Protein AF-A0A7S3TVM7-F1 (afdb_monomer_lite)

Secondary structure (DSSP, 8-state):
-PPPTTSEETT-SSEETTS--EEEEE--B-TTSSB--EEEEEE-TT-S--EEEEE---B-TTS-BHHHHHHHHHHT----------TTS--TTTTB-TTTT-SBSS--GGGS-S----------PPP-----------

Foldseek 3Di:
DDDAPQCDYCVRQFHHPVDDKDKDWDFDADPVQFGQWIKIWIHDPPHPDIDIDIGRFDADPVRDGVSRVVRVVVVVPDDDDDDDDQAPDDPLVPQNCVVPRHDDVDDDSVPDDPDDDDDDDDDDDDPPPPPPPPPPDD

InterPro domains:
  IPR013320 Concanavalin A-like lectin/glucanase domain superfamily [SSF49899] (11-109)
  IPR037019 Glycoside hydrolase family 7, catalytic domain superfamily [G3DSA:2.70.100.10] (2-120)

Organism: NCBI:txid141414

pLDDT: mean 87.85, std 14.29, range [40.12, 98.44]

Radius of gyration: 18.68 Å; chains: 1; bounding box: 38×41×61 Å

Sequence (138 aa):
HYWKEGDYAPQGRCIDTLVPFEVQAEFPVNEWGSLAAMDVTLSQYGKPCNLELHLDKYVLESGEDGMAELSATLARGMTPVISYWGEGASMAWMDGLGDGQGPCATDEPQMCGDKVIFVGFSVEDMGVEERAVETVAQ

Structure (mmCIF, N/CA/C/O backbone):
data_AF-A0A7S3TVM7-F1
#
_entry.id   AF-A0A7S3TVM7-F1
#
loop_
_atom_site.group_PDB
_atom_site.id
_atom_site.type_symbol
_atom_site.label_atom_id
_atom_site.label_alt_id
_atom_site.label_comp_id
_atom_site.label_asym_id
_atom_site.label_entity_id
_atom_site.label_seq_id
_atom_site.pdbx_PDB_ins_code
_atom_site.Cartn_x
_atom_site.Cartn_y
_atom_site.Cartn_z
_atom_site.occupancy
_atom_site.B_iso_or_equiv
_atom_site.auth_seq_id
_atom_site.auth_comp_id
_atom_site.auth_asym_id
_atom_site.auth_atom_id
_atom_site.pdbx_PDB_model_num
ATOM 1 N N . HIS A 1 1 ? 8.468 -3.121 10.200 1.00 49.31 1 HIS A N 1
ATOM 2 C CA . HIS A 1 1 ? 9.842 -3.230 9.660 1.00 49.31 1 HIS A CA 1
ATOM 3 C C . HIS A 1 1 ? 9.835 -2.718 8.229 1.00 49.31 1 HIS A C 1
ATOM 5 O O . HIS A 1 1 ? 8.876 -2.999 7.529 1.00 49.31 1 HIS A O 1
ATOM 11 N N . TYR A 1 2 ? 10.850 -1.963 7.804 1.00 70.50 2 TYR A N 1
ATOM 12 C CA . TYR A 1 2 ? 10.947 -1.510 6.412 1.00 70.50 2 TYR A CA 1
ATOM 13 C C . TYR A 1 2 ? 11.343 -2.677 5.499 1.00 70.50 2 TYR A C 1
ATOM 15 O O . TYR A 1 2 ? 12.176 -3.504 5.884 1.00 70.50 2 TYR A O 1
ATOM 23 N N . TRP A 1 3 ? 10.734 -2.761 4.317 1.00 84.38 3 TRP A N 1
ATOM 24 C CA . TRP A 1 3 ? 11.108 -3.745 3.300 1.00 84.38 3 TRP A CA 1
ATOM 25 C C . TRP A 1 3 ? 12.502 -3.426 2.761 1.00 84.38 3 TRP A C 1
ATOM 27 O O . TRP A 1 3 ? 12.886 -2.259 2.677 1.00 84.38 3 TRP A O 1
ATOM 37 N N . LYS A 1 4 ? 13.289 -4.455 2.432 1.00 87.12 4 LYS A N 1
ATOM 38 C CA . LYS A 1 4 ? 14.641 -4.237 1.908 1.00 87.12 4 LYS A CA 1
ATOM 39 C C . LYS A 1 4 ? 14.575 -3.822 0.445 1.00 87.12 4 LYS A C 1
ATOM 41 O O . LYS A 1 4 ? 13.675 -4.233 -0.287 1.00 87.12 4 LYS A O 1
ATOM 46 N N . GLU A 1 5 ? 15.577 -3.066 0.010 1.00 85.94 5 GLU A N 1
ATOM 47 C CA . GLU A 1 5 ? 15.763 -2.761 -1.406 1.00 85.94 5 GLU A CA 1
ATOM 48 C C . GLU A 1 5 ? 15.776 -4.057 -2.237 1.00 85.94 5 GLU A C 1
ATOM 50 O O . GLU A 1 5 ? 16.408 -5.050 -1.866 1.00 85.94 5 GLU A O 1
ATOM 55 N N . GLY A 1 6 ? 15.029 -4.062 -3.342 1.00 89.44 6 GLY A N 1
ATOM 56 C CA . GLY A 1 6 ? 14.902 -5.219 -4.229 1.00 89.44 6 GLY A CA 1
ATOM 57 C C . GLY A 1 6 ? 13.971 -6.333 -3.735 1.00 89.44 6 GLY A C 1
ATOM 58 O O . GLY A 1 6 ? 13.772 -7.308 -4.461 1.00 89.44 6 GLY A O 1
ATOM 59 N N . ASP A 1 7 ? 13.360 -6.223 -2.549 1.00 94.56 7 ASP A N 1
ATOM 60 C CA . ASP A 1 7 ? 12.337 -7.185 -2.124 1.00 94.56 7 ASP A CA 1
ATOM 61 C C . ASP A 1 7 ? 11.023 -7.006 -2.903 1.00 94.56 7 ASP A C 1
ATOM 63 O O . ASP A 1 7 ? 10.392 -8.010 -3.232 1.00 94.56 7 ASP A O 1
ATOM 67 N N . TYR A 1 8 ? 10.663 -5.762 -3.241 1.00 94.50 8 TYR A N 1
ATOM 68 C CA . TYR A 1 8 ? 9.542 -5.376 -4.106 1.00 94.50 8 TYR A CA 1
ATOM 69 C C . TYR A 1 8 ? 10.076 -4.571 -5.297 1.00 94.50 8 TYR A C 1
ATOM 71 O O . TYR A 1 8 ? 10.460 -3.413 -5.139 1.00 94.50 8 TYR A O 1
ATOM 79 N N . ALA A 1 9 ? 10.176 -5.196 -6.470 1.00 94.12 9 ALA A N 1
ATOM 80 C CA . ALA A 1 9 ? 10.754 -4.589 -7.674 1.00 94.12 9 ALA A CA 1
ATOM 81 C C . ALA A 1 9 ? 10.486 -5.466 -8.911 1.00 94.12 9 ALA A C 1
ATOM 83 O O . ALA A 1 9 ? 10.096 -6.629 -8.761 1.00 94.12 9 ALA A O 1
ATOM 84 N N . PRO A 1 10 ? 10.775 -4.987 -10.135 1.00 94.00 10 PRO A N 1
ATOM 85 C CA . PRO A 1 10 ? 10.934 -5.882 -11.274 1.00 94.00 10 PRO A CA 1
ATOM 86 C C . PRO A 1 10 ? 11.990 -6.948 -10.954 1.00 94.00 10 PRO A C 1
ATOM 88 O O . PRO A 1 10 ? 13.109 -6.611 -10.573 1.00 94.00 10 PRO A O 1
ATOM 91 N N . GLN A 1 11 ? 11.639 -8.230 -11.087 1.00 96.38 11 GLN A N 1
ATOM 92 C CA . GLN A 1 11 ? 12.474 -9.374 -10.680 1.00 96.38 11 GLN A CA 1
ATOM 93 C C . GLN A 1 11 ? 12.819 -9.405 -9.177 1.00 96.38 11 GLN A C 1
ATOM 95 O O . GLN A 1 11 ? 13.802 -10.032 -8.774 1.00 96.38 11 GLN A O 1
ATOM 100 N N . GLY A 1 12 ? 12.006 -8.762 -8.335 1.00 96.06 12 GLY A N 1
ATOM 101 C CA . GLY A 1 12 ? 12.230 -8.670 -6.897 1.00 96.06 12 GLY A CA 1
ATOM 102 C C . GLY A 1 12 ? 12.301 -10.026 -6.189 1.00 96.06 12 GLY A C 1
ATOM 103 O O . GLY A 1 12 ? 11.764 -11.048 -6.645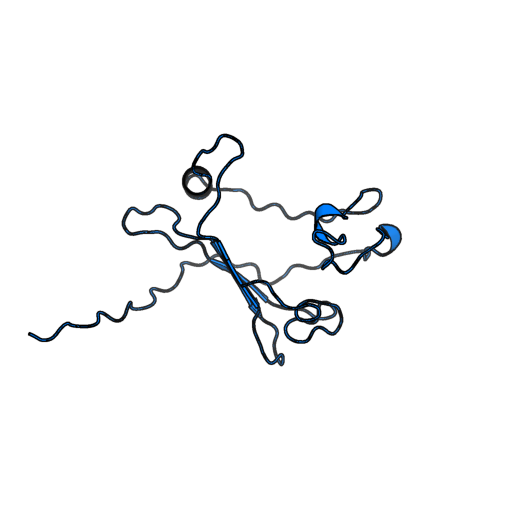 1.00 96.06 12 GLY A O 1
ATOM 104 N N . ARG A 1 13 ? 12.995 -10.041 -5.046 1.00 96.62 13 ARG A N 1
ATOM 105 C CA . ARG A 1 13 ? 13.247 -11.262 -4.269 1.00 96.62 13 ARG A CA 1
ATOM 106 C C . ARG A 1 13 ? 11.971 -11.828 -3.653 1.00 96.62 13 ARG A C 1
ATOM 108 O O . ARG A 1 13 ? 11.789 -13.038 -3.737 1.00 96.62 13 ARG A O 1
ATOM 115 N N . CYS A 1 14 ? 11.132 -10.990 -3.038 1.00 97.19 14 CYS A N 1
ATOM 116 C CA . CYS A 1 14 ? 9.860 -11.411 -2.438 1.00 97.19 14 CYS A CA 1
ATOM 117 C C . CYS A 1 14 ? 8.688 -11.191 -3.394 1.00 97.19 14 CYS A C 1
ATOM 119 O O . CYS A 1 14 ? 7.868 -12.084 -3.542 1.00 97.19 14 CYS A O 1
ATOM 121 N N . ILE A 1 15 ? 8.640 -10.047 -4.080 1.00 98.25 15 ILE A N 1
ATOM 122 C CA . ILE A 1 15 ? 7.589 -9.692 -5.034 1.00 98.25 15 ILE A CA 1
ATOM 123 C C . ILE A 1 15 ? 8.245 -9.213 -6.331 1.00 98.25 15 ILE A C 1
ATOM 125 O O . ILE A 1 15 ? 8.916 -8.181 -6.359 1.00 98.25 15 ILE A O 1
ATOM 129 N N . ASP A 1 16 ? 8.051 -9.977 -7.404 1.00 97.88 16 ASP A N 1
ATOM 130 C CA . ASP A 1 16 ? 8.395 -9.585 -8.768 1.00 97.88 16 ASP A CA 1
ATOM 131 C C . ASP A 1 16 ? 7.214 -8.864 -9.408 1.00 97.88 16 ASP A C 1
ATOM 133 O O . ASP A 1 16 ? 6.198 -9.481 -9.728 1.00 97.88 16 ASP A O 1
ATOM 137 N N . THR A 1 17 ? 7.357 -7.558 -9.612 1.00 95.81 17 THR A N 1
ATOM 138 C CA . THR A 1 17 ? 6.285 -6.710 -10.147 1.00 95.81 17 THR A CA 1
ATOM 139 C C . THR A 1 17 ? 6.026 -6.909 -11.646 1.00 95.81 17 THR A C 1
ATOM 141 O O . THR A 1 17 ? 5.102 -6.301 -12.183 1.00 95.81 17 THR A O 1
ATOM 144 N N . LEU A 1 18 ? 6.790 -7.771 -12.336 1.00 95.50 18 LEU A N 1
ATOM 145 C CA . LEU A 1 18 ? 6.538 -8.147 -13.735 1.00 95.50 18 LEU A CA 1
ATOM 146 C C . LEU A 1 18 ? 5.484 -9.253 -13.887 1.00 95.50 18 LEU A C 1
ATOM 148 O O . LEU A 1 18 ? 5.056 -9.540 -15.008 1.00 95.50 18 LEU A O 1
ATOM 152 N N . VAL A 1 19 ? 5.069 -9.887 -12.788 1.00 96.12 19 VAL A N 1
ATOM 153 C CA . VAL A 1 19 ? 4.040 -10.933 -12.780 1.00 96.12 19 VAL A CA 1
ATOM 154 C C . VAL A 1 19 ? 3.008 -10.671 -11.676 1.00 96.12 19 VAL A C 1
ATOM 156 O O . VAL A 1 19 ? 3.303 -9.949 -10.724 1.00 96.12 19 VAL A O 1
ATOM 159 N N . PRO A 1 20 ? 1.783 -11.225 -11.775 1.00 97.69 20 PRO A N 1
ATOM 160 C CA . PRO A 1 20 ? 0.749 -10.995 -10.770 1.00 97.69 20 PRO A CA 1
ATOM 161 C C . PRO A 1 20 ? 1.178 -11.429 -9.362 1.00 97.69 20 PRO A C 1
ATOM 163 O O . PRO A 1 20 ? 1.909 -12.407 -9.186 1.00 97.69 20 PRO A O 1
ATOM 166 N N . PHE A 1 21 ? 0.692 -10.709 -8.360 1.00 98.31 21 PHE A N 1
ATOM 167 C CA . PHE A 1 21 ? 0.829 -11.018 -6.939 1.00 98.31 21 PHE A CA 1
ATOM 168 C C . PHE A 1 21 ? -0.465 -10.633 -6.220 1.00 98.31 21 PHE A C 1
ATOM 170 O O . PHE A 1 21 ? -1.304 -9.922 -6.777 1.00 98.31 21 PHE A O 1
ATOM 177 N N . GLU A 1 22 ? -0.635 -11.134 -5.006 1.00 98.38 22 GLU A N 1
ATOM 178 C CA . GLU A 1 22 ? -1.815 -10.905 -4.184 1.00 98.38 22 GLU A CA 1
ATOM 179 C C . GLU A 1 22 ? -1.554 -9.788 -3.175 1.00 98.38 22 GLU A C 1
ATOM 181 O O . GLU A 1 22 ? -0.455 -9.674 -2.622 1.00 98.38 22 GLU A O 1
ATOM 186 N N . VAL A 1 23 ? -2.574 -8.958 -2.968 1.00 98.06 23 VAL A N 1
ATOM 187 C CA . VAL A 1 23 ? -2.571 -7.851 -2.013 1.00 98.06 23 VAL A CA 1
ATOM 188 C C . VAL A 1 23 ? -3.731 -8.071 -1.061 1.00 98.06 23 VAL A C 1
ATOM 190 O O . VAL A 1 23 ? -4.887 -8.024 -1.480 1.00 98.06 23 VAL A O 1
ATOM 193 N N . GLN A 1 24 ? -3.419 -8.278 0.210 1.00 97.75 24 GLN A N 1
ATOM 194 C CA . GLN A 1 24 ? -4.400 -8.398 1.276 1.00 97.75 24 GLN A CA 1
ATOM 195 C C . GLN A 1 24 ? -4.276 -7.191 2.203 1.00 97.75 24 GLN A C 1
ATOM 197 O O . GLN A 1 24 ? -3.167 -6.817 2.580 1.00 97.75 24 GLN A O 1
ATOM 202 N N . ALA A 1 25 ? -5.410 -6.581 2.547 1.00 96.69 25 ALA A N 1
ATOM 203 C CA . ALA A 1 25 ? -5.493 -5.516 3.536 1.00 96.69 25 ALA A CA 1
ATOM 204 C C . ALA A 1 25 ? -6.526 -5.893 4.601 1.00 96.69 25 ALA A C 1
ATOM 206 O O . ALA A 1 25 ? -7.682 -6.172 4.279 1.00 96.69 25 ALA A O 1
ATOM 207 N N . GLU A 1 26 ? -6.100 -5.892 5.856 1.00 97.00 26 GLU A N 1
ATOM 208 C CA . GLU A 1 26 ? -6.880 -6.286 7.021 1.00 97.00 26 GLU A CA 1
ATOM 209 C C . GLU A 1 26 ? -7.059 -5.089 7.959 1.00 97.00 26 GLU A C 1
ATOM 211 O O . GLU A 1 26 ? -6.177 -4.239 8.104 1.00 97.00 26 GLU A O 1
ATOM 216 N N . PHE A 1 27 ? -8.232 -5.012 8.585 1.00 96.31 27 PHE A N 1
ATOM 217 C CA . PHE A 1 27 ? -8.653 -3.877 9.410 1.00 96.31 27 PHE A CA 1
ATOM 218 C C . PHE A 1 27 ? -9.097 -4.367 10.797 1.00 96.31 27 PHE A C 1
ATOM 220 O O . PHE A 1 27 ? -10.287 -4.283 11.123 1.00 96.31 27 PHE A O 1
ATOM 227 N N . PRO A 1 28 ? -8.185 -4.939 11.611 1.00 96.25 28 PRO A N 1
ATOM 228 C CA . PRO A 1 28 ? -8.511 -5.460 12.936 1.00 96.25 28 PRO A CA 1
ATOM 229 C C . PRO A 1 28 ? -9.124 -4.384 13.827 1.00 96.25 28 PRO A C 1
ATOM 231 O O . PRO A 1 28 ? -8.679 -3.236 13.847 1.00 96.25 28 PRO A O 1
ATOM 234 N N . VAL A 1 29 ? -10.123 -4.775 14.618 1.00 95.25 29 VAL A N 1
ATOM 235 C CA . VAL A 1 29 ? -10.739 -3.917 15.635 1.00 95.25 29 VAL A CA 1
ATOM 236 C C . VAL A 1 29 ? -10.340 -4.363 17.037 1.00 95.25 29 VAL A C 1
ATOM 238 O O . VAL A 1 29 ? -10.084 -5.540 17.294 1.00 95.25 29 VAL A O 1
ATOM 241 N N . ASN A 1 30 ? -10.279 -3.413 17.964 1.00 92.75 30 ASN A N 1
ATOM 242 C CA . ASN A 1 30 ? -10.079 -3.694 19.380 1.00 92.75 30 ASN A CA 1
ATOM 243 C C . ASN A 1 30 ? -11.387 -4.150 20.056 1.00 92.75 30 ASN A C 1
ATOM 245 O O . ASN A 1 30 ? -12.439 -4.265 19.428 1.00 92.75 30 ASN A O 1
ATOM 249 N N . GLU A 1 31 ? -11.333 -4.380 21.367 1.00 93.69 31 GLU A N 1
ATOM 250 C CA . GLU A 1 31 ? -12.476 -4.851 22.167 1.00 93.69 31 GLU A CA 1
ATOM 251 C C . GLU A 1 31 ? -13.673 -3.882 22.176 1.00 93.69 31 GLU A C 1
ATOM 253 O O . GLU A 1 31 ? -14.791 -4.285 22.491 1.00 93.69 31 GLU A O 1
ATOM 258 N N . TRP A 1 32 ? -13.461 -2.617 21.805 1.00 92.56 32 TRP A N 1
ATOM 259 C CA . TRP A 1 32 ? -14.503 -1.591 21.709 1.00 92.56 32 TRP A CA 1
ATOM 260 C C . TRP A 1 32 ? -15.057 -1.425 20.287 1.00 92.56 32 TRP A C 1
ATOM 262 O O . TRP A 1 32 ? -15.911 -0.568 20.068 1.00 92.56 32 TRP A O 1
ATOM 272 N N . GLY A 1 33 ? -14.596 -2.234 19.326 1.00 92.44 33 GLY A N 1
ATOM 273 C CA . GLY A 1 33 ? -15.009 -2.154 17.924 1.00 92.44 33 GLY A CA 1
ATOM 274 C C . GLY A 1 33 ? -14.357 -1.013 17.139 1.00 92.44 33 GLY A C 1
ATOM 275 O O . GLY A 1 33 ? -14.791 -0.724 16.026 1.00 92.44 33 GLY A O 1
ATOM 276 N N . SER A 1 34 ? -13.327 -0.365 17.692 1.00 95.06 34 SER A N 1
ATOM 277 C CA . SER A 1 34 ? -12.557 0.666 16.987 1.00 95.06 34 SER A CA 1
ATOM 278 C C . SER A 1 34 ? -11.373 0.050 16.250 1.00 95.06 34 SER A C 1
ATOM 280 O O . SER A 1 34 ? -10.765 -0.894 16.757 1.00 95.06 34 SER A O 1
ATOM 282 N N . LEU A 1 35 ? -11.015 0.613 15.092 1.00 96.06 35 LEU A N 1
ATOM 283 C CA . LEU A 1 35 ? -9.855 0.193 14.302 1.00 96.06 35 LEU A CA 1
ATOM 284 C C . LEU A 1 35 ? -8.587 0.194 15.168 1.00 96.06 35 LEU A C 1
ATOM 286 O O . LEU A 1 35 ? -8.221 1.218 15.744 1.00 96.06 35 LEU A O 1
ATOM 290 N N . ALA A 1 36 ? -7.944 -0.964 15.270 1.00 95.75 36 ALA A N 1
ATOM 291 C CA . ALA A 1 36 ? -6.718 -1.162 16.031 1.00 95.75 36 ALA A CA 1
ATOM 292 C C . ALA A 1 36 ? -5.474 -0.996 15.152 1.00 95.75 36 ALA A C 1
ATOM 294 O O . ALA A 1 36 ? -4.477 -0.448 15.611 1.00 95.75 36 ALA A O 1
ATOM 295 N N . ALA A 1 37 ? -5.541 -1.457 13.903 1.00 96.62 37 ALA A N 1
ATOM 296 C CA . ALA A 1 37 ? -4.460 -1.343 12.937 1.00 96.62 37 ALA A CA 1
ATOM 297 C C . ALA A 1 37 ? -4.988 -1.447 11.500 1.00 96.62 37 ALA A C 1
ATOM 299 O O . ALA A 1 37 ? -6.146 -1.798 11.273 1.00 96.62 37 ALA A O 1
ATOM 300 N N . MET A 1 38 ? -4.115 -1.153 10.543 1.00 96.38 38 MET A N 1
ATOM 301 C CA . MET A 1 38 ? -4.219 -1.605 9.163 1.00 96.38 38 MET A CA 1
ATOM 302 C C . MET A 1 38 ? -3.020 -2.507 8.872 1.00 96.38 38 MET A C 1
ATOM 304 O O . MET A 1 38 ? -1.873 -2.065 8.974 1.00 96.38 38 MET A O 1
ATOM 308 N N . ASP A 1 39 ? -3.301 -3.749 8.504 1.00 96.69 39 ASP A N 1
ATOM 309 C CA . ASP A 1 39 ? -2.302 -4.755 8.163 1.00 96.69 39 ASP A CA 1
ATOM 310 C C . ASP A 1 39 ? -2.337 -5.009 6.660 1.00 96.69 39 ASP A C 1
ATOM 312 O O . ASP A 1 39 ? -3.398 -5.228 6.082 1.00 96.69 39 ASP A O 1
ATOM 316 N N . VAL A 1 40 ? -1.185 -4.930 5.998 1.00 97.12 40 VAL A N 1
ATOM 317 C CA . VAL A 1 40 ? -1.058 -5.192 4.562 1.00 97.12 40 VAL A CA 1
ATOM 318 C C . VAL A 1 40 ? -0.073 -6.321 4.342 1.00 97.12 40 VAL A C 1
ATOM 320 O O . VAL A 1 40 ? 1.077 -6.229 4.771 1.00 97.12 40 VAL A O 1
ATOM 323 N N . THR A 1 41 ? -0.504 -7.331 3.593 1.00 97.56 41 THR A N 1
ATOM 324 C CA . THR A 1 41 ? 0.325 -8.467 3.195 1.00 97.56 41 THR A CA 1
ATOM 325 C C . THR A 1 41 ? 0.389 -8.560 1.677 1.00 97.56 41 THR A C 1
ATOM 327 O O . THR A 1 41 ? -0.634 -8.611 0.994 1.00 97.56 41 THR A O 1
ATOM 330 N N . LEU A 1 42 ? 1.608 -8.610 1.140 1.00 98.31 42 LEU A N 1
ATOM 331 C CA . LEU A 1 42 ? 1.880 -8.952 -0.251 1.00 98.31 42 LEU A CA 1
ATOM 332 C C . LEU A 1 42 ? 2.423 -10.373 -0.322 1.00 98.31 42 LEU A C 1
ATOM 334 O O . LEU A 1 42 ? 3.400 -10.702 0.358 1.00 98.31 42 LEU A O 1
ATOM 338 N N . SER A 1 43 ? 1.839 -11.194 -1.189 1.00 98.19 43 SER A N 1
ATOM 339 C CA . SER A 1 43 ? 2.316 -12.555 -1.426 1.00 98.19 43 SER A CA 1
ATOM 340 C C . SER A 1 43 ? 2.364 -12.878 -2.916 1.00 98.19 43 SER A C 1
ATOM 342 O O . SER A 1 43 ? 1.576 -12.376 -3.717 1.00 98.19 43 SER A O 1
ATOM 344 N N . GLN A 1 44 ? 3.327 -13.707 -3.318 1.00 98.44 44 GLN A N 1
ATOM 345 C CA . GLN A 1 44 ? 3.473 -14.122 -4.708 1.00 98.44 44 GLN A CA 1
ATOM 346 C C . GLN A 1 44 ? 3.872 -15.593 -4.786 1.00 98.44 44 GLN A C 1
ATOM 348 O O . GLN A 1 44 ? 4.864 -16.028 -4.198 1.00 98.44 44 GLN A O 1
ATOM 353 N N . TYR A 1 45 ? 3.095 -16.373 -5.539 1.00 97.06 45 TYR A N 1
ATOM 354 C CA . TYR A 1 45 ? 3.330 -17.804 -5.686 1.00 97.06 45 TYR A CA 1
ATOM 355 C C . TYR A 1 45 ? 4.750 -18.097 -6.194 1.00 97.06 45 TYR A C 1
ATOM 357 O O . TYR A 1 45 ? 5.205 -17.535 -7.190 1.00 97.06 45 TYR A O 1
ATOM 365 N N . GLY A 1 46 ? 5.443 -19.013 -5.515 1.00 96.88 46 GLY A N 1
ATOM 366 C CA . GLY A 1 46 ? 6.800 -19.432 -5.870 1.00 96.88 46 GLY A CA 1
ATOM 367 C C . GLY A 1 46 ? 7.916 -18.504 -5.378 1.00 96.88 46 GLY A C 1
ATOM 368 O O . GLY A 1 46 ? 9.087 -18.810 -5.611 1.00 96.88 46 GLY A O 1
ATOM 369 N N . LYS A 1 47 ? 7.598 -17.406 -4.684 1.00 97.56 47 LYS A N 1
ATOM 370 C CA . LYS A 1 47 ? 8.591 -16.552 -4.025 1.00 97.56 47 LYS A CA 1
ATOM 371 C C . LYS A 1 47 ? 8.863 -17.018 -2.585 1.00 97.56 47 LYS A C 1
ATOM 373 O O . LYS A 1 47 ? 8.014 -17.661 -1.973 1.00 97.56 47 LYS A O 1
ATOM 378 N N . PRO A 1 48 ? 10.058 -16.745 -2.030 1.00 96.62 48 PRO A N 1
ATOM 379 C CA . PRO A 1 48 ? 10.491 -17.291 -0.742 1.00 96.62 48 PRO A CA 1
ATOM 380 C C . PRO A 1 48 ? 9.965 -16.526 0.484 1.00 96.62 48 PRO A C 1
ATOM 382 O O . PRO A 1 48 ? 10.307 -16.893 1.606 1.00 96.62 48 PRO A O 1
ATOM 385 N N . CYS A 1 49 ? 9.229 -15.430 0.296 1.00 96.81 49 CYS A N 1
ATOM 386 C CA . CYS A 1 49 ? 8.797 -14.536 1.368 1.00 96.81 49 CYS A CA 1
ATOM 387 C C . CYS A 1 49 ? 7.566 -13.729 0.967 1.00 96.81 49 CYS A C 1
ATOM 389 O O . CYS A 1 49 ? 7.413 -13.375 -0.202 1.00 96.81 49 CYS A O 1
ATOM 391 N N . ASN A 1 50 ? 6.775 -13.374 1.977 1.00 97.50 50 ASN A N 1
ATOM 392 C CA . ASN A 1 50 ? 5.763 -12.329 1.904 1.00 97.50 50 ASN A CA 1
ATOM 393 C C . ASN A 1 50 ? 6.353 -10.999 2.388 1.00 97.50 50 ASN A C 1
ATOM 395 O O . ASN A 1 50 ? 7.382 -10.978 3.073 1.00 97.50 50 ASN A O 1
ATOM 399 N N . LEU A 1 51 ? 5.698 -9.898 2.028 1.00 97.19 51 LEU A N 1
ATOM 400 C CA . LEU A 1 51 ? 5.996 -8.572 2.557 1.00 97.19 51 LEU A CA 1
ATOM 401 C C . LEU A 1 51 ? 4.822 -8.078 3.386 1.00 97.19 51 LEU A C 1
ATOM 403 O O . LEU A 1 51 ? 3.697 -8.063 2.903 1.00 97.19 51 LEU A O 1
ATOM 407 N N . GLU A 1 52 ? 5.102 -7.668 4.616 1.00 96.38 52 GLU A N 1
ATOM 408 C CA . GLU A 1 52 ? 4.085 -7.288 5.596 1.00 96.38 52 GLU A CA 1
ATOM 409 C C . GLU A 1 52 ? 4.312 -5.849 6.063 1.00 96.38 52 GLU A C 1
ATOM 411 O O . GLU A 1 52 ? 5.455 -5.408 6.247 1.00 96.38 52 GLU A O 1
ATOM 416 N N . LEU A 1 53 ? 3.223 -5.114 6.257 1.00 94.62 53 LEU A N 1
ATOM 417 C CA . LEU A 1 53 ? 3.196 -3.763 6.801 1.00 94.62 53 LEU A CA 1
ATOM 418 C C . LEU A 1 53 ? 2.100 -3.685 7.864 1.00 94.62 53 LEU A C 1
ATOM 420 O O . LEU A 1 53 ? 0.939 -3.916 7.559 1.00 94.62 53 LEU A O 1
ATOM 424 N N . HIS A 1 54 ? 2.486 -3.302 9.079 1.00 95.31 54 HIS A N 1
ATOM 425 C CA . HIS A 1 54 ? 1.583 -3.084 10.206 1.00 95.31 54 HIS A CA 1
ATOM 426 C C . HIS A 1 54 ? 1.537 -1.594 10.541 1.00 95.31 54 HIS A C 1
ATOM 428 O O . HIS A 1 54 ? 2.584 -0.991 10.810 1.00 95.31 54 HIS A O 1
ATOM 434 N N . LEU A 1 55 ? 0.340 -1.008 10.518 1.00 94.44 55 LEU A N 1
ATOM 435 C CA . LEU A 1 55 ? 0.085 0.397 10.830 1.00 94.44 55 LEU A CA 1
ATOM 436 C C . LEU A 1 55 ? -0.907 0.500 11.995 1.00 94.44 55 LEU A C 1
ATOM 438 O O . LEU A 1 55 ? -2.116 0.475 11.789 1.00 94.44 55 LEU A O 1
ATOM 442 N N . ASP A 1 56 ? -0.398 0.649 13.216 1.00 95.50 56 ASP A N 1
ATOM 443 C CA . ASP A 1 56 ? -1.189 0.827 14.447 1.00 95.5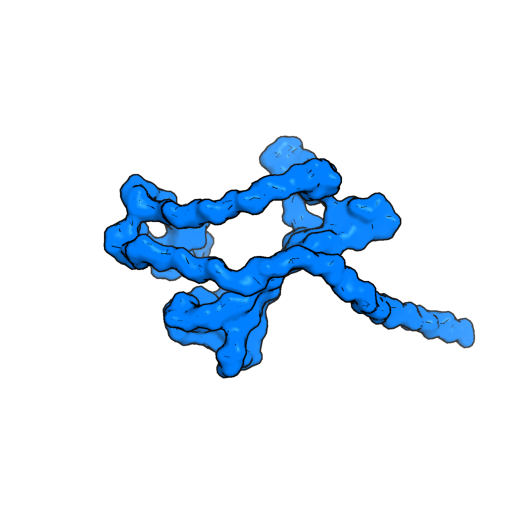0 56 ASP A CA 1
ATOM 444 C C . ASP A 1 56 ? -1.260 2.285 14.923 1.00 95.50 56 ASP A C 1
ATOM 446 O O . ASP A 1 56 ? -1.897 2.599 15.931 1.00 95.50 56 ASP A O 1
ATOM 450 N N . LYS A 1 57 ? -0.567 3.192 14.227 1.00 93.25 57 LYS A N 1
ATOM 451 C CA . LYS A 1 57 ? -0.443 4.601 14.602 1.00 93.25 57 LYS A CA 1
ATOM 452 C C . LYS A 1 57 ? -0.533 5.494 13.382 1.00 93.25 57 LYS A C 1
ATOM 454 O O . LYS A 1 57 ? 0.284 5.407 12.469 1.00 93.25 57 LYS A O 1
ATOM 459 N N . TYR A 1 58 ? -1.472 6.426 13.437 1.00 92.00 58 TYR A N 1
ATOM 460 C CA . TYR A 1 58 ? -1.632 7.484 12.456 1.00 92.00 58 TYR A CA 1
ATOM 461 C C . TYR A 1 58 ? -2.011 8.766 13.194 1.00 92.00 58 TYR A C 1
ATOM 463 O O . TYR A 1 58 ? -3.037 8.819 13.864 1.00 92.00 58 TYR A O 1
ATOM 471 N N . VAL A 1 59 ? -1.148 9.778 13.120 1.00 93.19 59 VAL A N 1
ATOM 472 C CA . VAL A 1 59 ? -1.344 11.065 13.797 1.00 93.19 59 VAL A CA 1
ATOM 473 C C . VAL A 1 59 ? -1.473 12.138 12.731 1.00 93.19 59 VAL A C 1
ATOM 475 O O . VAL A 1 59 ? -0.625 12.239 11.844 1.00 93.19 59 VAL A O 1
ATOM 478 N N . LEU A 1 60 ? -2.543 12.919 12.813 1.00 90.56 60 LEU A N 1
ATOM 479 C CA . LEU A 1 60 ? -2.791 14.024 11.896 1.00 90.56 60 LEU A CA 1
ATOM 480 C C . LEU A 1 60 ? -1.834 15.182 12.187 1.00 90.56 60 LEU A C 1
ATOM 482 O O . LEU A 1 60 ? -1.314 15.313 13.294 1.00 90.56 60 LEU A O 1
ATOM 486 N N . GLU A 1 61 ? -1.644 16.081 11.222 1.00 91.44 61 GLU A N 1
ATOM 487 C CA . GLU A 1 61 ? -0.834 17.291 11.436 1.00 91.44 61 GLU A CA 1
ATOM 488 C C . GLU A 1 61 ? -1.372 18.167 12.583 1.00 91.44 61 GLU A C 1
ATOM 490 O O . GLU A 1 61 ? -0.604 18.869 13.240 1.00 91.44 61 GLU A O 1
ATOM 495 N N . SER A 1 62 ? -2.678 18.091 12.871 1.00 92.06 62 SER A N 1
ATOM 496 C CA . SER A 1 62 ? -3.315 18.741 14.025 1.00 92.06 62 SER A CA 1
ATOM 497 C C . SER A 1 62 ? -2.908 18.142 15.381 1.00 92.06 62 SER A C 1
ATOM 499 O O . SER A 1 62 ? -3.181 18.745 16.420 1.00 92.06 62 SER A O 1
ATOM 501 N N . GLY A 1 63 ? -2.254 16.977 15.388 1.00 92.44 63 GLY A N 1
ATOM 502 C CA . GLY A 1 63 ? -1.925 16.191 16.579 1.00 92.44 63 GLY A CA 1
ATOM 503 C C . GLY A 1 63 ? -3.041 15.247 17.035 1.00 92.44 63 GLY A C 1
ATOM 504 O O . GLY A 1 63 ? -2.895 14.587 18.062 1.00 92.44 63 GLY A O 1
ATOM 505 N N . GLU A 1 64 ? -4.150 15.187 16.299 1.00 93.19 64 GLU A N 1
ATOM 506 C CA . GLU A 1 64 ? -5.275 14.298 16.587 1.00 93.19 64 GLU A CA 1
ATOM 507 C C . GLU A 1 64 ? -4.998 12.851 16.152 1.00 93.19 64 GLU A C 1
ATOM 509 O O . GLU A 1 64 ? -4.156 12.579 15.291 1.00 93.19 64 GLU A O 1
ATOM 514 N N . ASP A 1 65 ? -5.726 11.917 16.769 1.00 93.00 65 ASP A N 1
ATOM 515 C CA . ASP A 1 65 ? -5.654 10.492 16.457 1.00 93.00 65 ASP A CA 1
ATOM 516 C C . ASP A 1 65 ? -6.370 10.193 15.132 1.00 93.00 65 ASP A C 1
ATOM 518 O O . ASP A 1 65 ? -7.599 10.086 15.064 1.00 93.00 65 ASP A O 1
ATOM 522 N N . GLY A 1 66 ? -5.582 10.042 14.071 1.00 95.25 66 GLY A N 1
ATOM 523 C CA . GLY A 1 66 ? -6.076 9.712 12.742 1.00 95.25 66 GLY A CA 1
ATOM 524 C C . GLY A 1 66 ? -6.641 8.293 12.648 1.00 95.25 66 GLY A C 1
ATOM 525 O O . GLY A 1 66 ? -7.478 8.041 11.780 1.00 95.25 66 GLY A O 1
ATOM 526 N N . MET A 1 67 ? -6.261 7.371 13.544 1.00 95.25 67 MET A N 1
ATOM 527 C CA . MET A 1 67 ? -6.857 6.029 13.576 1.00 95.25 67 MET A CA 1
ATOM 528 C C . MET A 1 67 ? -8.327 6.095 13.991 1.00 95.25 67 MET A C 1
ATOM 530 O O . MET A 1 67 ? -9.168 5.416 13.400 1.00 95.25 67 MET A O 1
ATOM 534 N N . ALA A 1 68 ? -8.661 6.954 14.957 1.00 94.88 68 ALA A N 1
ATOM 535 C CA . ALA A 1 68 ? -10.039 7.158 15.392 1.00 94.88 68 ALA A CA 1
ATOM 536 C C . ALA A 1 68 ? -10.918 7.752 14.273 1.00 94.88 68 ALA A C 1
ATOM 538 O O . ALA A 1 68 ? -12.039 7.282 14.049 1.00 94.88 68 ALA A O 1
ATOM 539 N N . GLU A 1 69 ? -10.409 8.743 13.532 1.00 94.69 69 GLU A N 1
ATOM 540 C CA . GLU A 1 69 ? -11.127 9.327 12.391 1.00 94.69 69 GLU A CA 1
ATOM 541 C C . GLU A 1 69 ? -11.327 8.310 11.257 1.00 94.69 69 GLU A C 1
ATOM 543 O O . GLU A 1 69 ? -12.432 8.184 10.707 1.00 94.69 69 GLU A O 1
ATOM 548 N N . LEU A 1 70 ? -10.284 7.539 10.937 1.00 95.31 70 LEU A N 1
ATOM 549 C CA . LEU A 1 70 ? -10.353 6.485 9.930 1.00 95.31 70 LEU A CA 1
ATOM 550 C C . LEU A 1 70 ? -11.363 5.400 10.330 1.00 95.31 70 LEU A C 1
ATOM 552 O O . LEU A 1 70 ? -12.206 5.024 9.514 1.00 95.31 70 LEU A O 1
ATOM 556 N N . SER A 1 71 ? -11.355 4.971 11.596 1.00 96.31 71 SER A N 1
ATOM 557 C CA . SER A 1 71 ? -12.317 4.008 12.148 1.00 96.31 71 SER A CA 1
ATOM 558 C C . SER A 1 71 ? -13.762 4.468 11.949 1.00 96.31 71 SER A C 1
ATOM 560 O O . SER A 1 71 ? -14.600 3.707 11.465 1.00 96.31 71 SER A O 1
ATOM 562 N N . ALA A 1 72 ? -14.068 5.721 12.299 1.00 95.75 72 ALA A N 1
ATOM 563 C CA . ALA A 1 72 ? -15.412 6.275 12.155 1.00 95.75 72 ALA A CA 1
ATOM 564 C C . ALA A 1 72 ? -15.834 6.419 10.683 1.00 95.75 72 ALA A C 1
ATOM 566 O O . ALA A 1 72 ? -17.021 6.357 10.353 1.00 95.75 72 ALA A O 1
ATOM 567 N N . THR A 1 73 ? -14.880 6.632 9.780 1.00 95.38 73 THR A N 1
ATOM 568 C CA . THR A 1 73 ? -15.147 6.765 8.345 1.00 95.38 73 THR A CA 1
ATOM 569 C C . THR A 1 73 ? -15.393 5.413 7.686 1.00 95.38 73 THR A C 1
ATOM 571 O O . THR A 1 73 ? -16.395 5.271 6.988 1.00 95.38 73 THR A O 1
ATOM 574 N N . LEU A 1 74 ? -14.576 4.400 7.986 1.00 94.94 74 LEU A N 1
ATOM 575 C CA . LEU A 1 74 ? -14.791 3.026 7.523 1.00 94.94 74 LEU A CA 1
ATOM 576 C C . LEU A 1 74 ? -16.143 2.477 8.001 1.00 94.94 74 LEU A C 1
ATOM 578 O O . LEU A 1 74 ? -16.903 1.936 7.200 1.00 94.94 74 LEU A O 1
ATOM 582 N N . ALA A 1 75 ? -16.499 2.704 9.272 1.00 95.06 75 ALA A N 1
ATOM 583 C CA . ALA A 1 75 ? -17.769 2.252 9.847 1.00 95.06 75 ALA A CA 1
ATOM 584 C C . ALA A 1 75 ? -19.012 2.871 9.177 1.00 95.06 75 ALA A C 1
ATOM 586 O O . ALA A 1 75 ? -20.085 2.269 9.179 1.00 95.06 75 ALA A O 1
ATOM 587 N N . ARG A 1 76 ? -18.888 4.068 8.588 1.00 96.81 76 ARG A N 1
ATOM 588 C CA . ARG A 1 76 ? -19.976 4.714 7.830 1.00 96.81 76 ARG A CA 1
ATOM 589 C C . ARG A 1 76 ? -20.135 4.168 6.410 1.00 96.81 76 ARG A C 1
ATOM 591 O O . ARG A 1 76 ? -21.114 4.508 5.746 1.00 96.81 76 ARG A O 1
ATOM 598 N N . GLY A 1 77 ? -19.210 3.325 5.964 1.00 94.88 77 GLY A N 1
ATOM 599 C CA . GLY A 1 77 ? -19.135 2.841 4.597 1.00 94.88 77 GLY A CA 1
ATOM 600 C C . GLY A 1 77 ? -18.366 3.803 3.695 1.00 94.88 77 GLY A C 1
ATOM 601 O O . GLY A 1 77 ? -18.507 5.025 3.760 1.00 94.88 77 GLY A O 1
ATOM 602 N N . MET A 1 78 ? -17.553 3.223 2.818 1.00 94.94 78 MET A N 1
ATOM 603 C CA . MET A 1 78 ? -16.752 3.934 1.827 1.00 94.94 78 MET A CA 1
ATOM 604 C C . MET A 1 78 ? -17.025 3.373 0.434 1.00 94.94 78 MET A C 1
ATOM 606 O O . MET A 1 78 ? -17.453 2.232 0.276 1.00 94.94 78 MET A O 1
ATOM 610 N N . THR A 1 79 ? -16.777 4.186 -0.591 1.00 95.69 79 THR A N 1
ATOM 611 C CA . THR A 1 79 ? -16.835 3.736 -1.986 1.00 95.69 79 THR A CA 1
ATOM 612 C C . THR A 1 79 ? -15.419 3.411 -2.458 1.00 95.69 79 THR A C 1
ATOM 614 O O . THR A 1 79 ? -14.571 4.302 -2.396 1.00 95.69 79 THR A O 1
ATOM 617 N N . PRO A 1 80 ? -15.135 2.184 -2.934 1.00 92.75 80 PRO A N 1
ATOM 618 C CA . PRO A 1 80 ? -13.832 1.872 -3.506 1.00 92.75 80 PRO A CA 1
ATOM 619 C C . PRO A 1 80 ? -13.637 2.648 -4.814 1.00 92.75 80 PRO A C 1
ATOM 621 O O . PRO A 1 80 ? -14.507 2.651 -5.686 1.00 92.75 80 PRO A O 1
ATOM 624 N N . VAL A 1 81 ? -12.484 3.302 -4.952 1.00 95.50 81 VAL A N 1
ATOM 625 C CA . VAL A 1 81 ? -12.091 4.041 -6.158 1.00 95.50 81 VAL A CA 1
ATOM 626 C C . VAL A 1 81 ? -10.804 3.433 -6.697 1.00 95.50 81 VAL A C 1
ATOM 628 O O . VAL A 1 81 ? -9.825 3.309 -5.968 1.00 95.50 81 VAL A O 1
ATOM 631 N N . ILE A 1 82 ? -10.805 3.075 -7.981 1.00 93.50 82 ILE A N 1
ATOM 632 C CA . ILE A 1 82 ? -9.624 2.585 -8.699 1.00 93.50 82 ILE A CA 1
ATOM 633 C C . ILE A 1 82 ? -9.302 3.604 -9.787 1.00 93.50 82 ILE A C 1
ATOM 635 O O . ILE A 1 82 ? -10.147 3.902 -10.632 1.00 93.50 82 ILE A O 1
ATOM 639 N N . SER A 1 83 ? -8.085 4.137 -9.766 1.00 93.12 83 SER A N 1
ATOM 640 C CA . SER A 1 83 ? -7.588 5.078 -10.765 1.00 93.12 83 SER A CA 1
ATOM 641 C C . SER A 1 83 ? -6.164 4.717 -11.178 1.00 93.12 83 SER A C 1
ATOM 643 O O . SER A 1 83 ? -5.399 4.148 -10.403 1.00 93.12 83 SER A O 1
ATOM 645 N N . TYR A 1 84 ? -5.820 5.038 -12.423 1.00 91.94 84 TYR A N 1
ATOM 646 C CA . TYR A 1 84 ? -4.472 4.899 -12.958 1.00 91.94 84 TYR A CA 1
ATOM 647 C C . TYR A 1 84 ? -4.072 6.218 -13.610 1.00 91.94 84 TYR A C 1
ATOM 649 O O . TYR A 1 84 ? -4.795 6.727 -14.467 1.00 91.94 84 TYR A O 1
ATOM 657 N N . TRP A 1 85 ? -2.977 6.804 -13.138 1.00 89.38 85 TRP A N 1
ATOM 658 C CA . TRP A 1 85 ? -2.486 8.115 -13.548 1.00 89.38 85 TRP A CA 1
ATOM 659 C C . TRP A 1 85 ? -0.990 8.222 -13.230 1.00 89.38 85 TRP A C 1
ATOM 661 O O . TRP A 1 85 ? -0.464 7.449 -12.433 1.00 89.38 85 TRP A O 1
ATOM 671 N N . GLY A 1 86 ? -0.315 9.171 -13.868 1.00 83.62 86 GLY A N 1
ATOM 672 C CA . GLY A 1 86 ? 1.122 9.406 -13.700 1.00 83.62 86 GLY A CA 1
ATOM 673 C C . GLY A 1 86 ? 1.695 10.202 -14.867 1.00 83.62 86 GLY A C 1
ATOM 674 O O . GLY A 1 86 ? 2.575 11.034 -14.680 1.00 83.62 86 GLY A O 1
ATOM 675 N N . GLU A 1 87 ? 1.114 10.039 -16.060 1.00 82.38 87 GLU A N 1
ATOM 676 C CA . GLU A 1 87 ? 1.497 10.811 -17.241 1.00 82.38 87 GLU A CA 1
ATOM 677 C C . GLU A 1 87 ? 1.355 12.323 -16.993 1.00 82.38 87 GLU A C 1
ATOM 679 O O . GLU A 1 87 ? 0.286 12.826 -16.640 1.00 82.38 87 GLU A O 1
ATOM 684 N N . GLY A 1 88 ? 2.458 13.054 -17.174 1.00 80.75 88 GLY A N 1
ATOM 685 C CA . GLY A 1 88 ? 2.508 14.506 -16.987 1.00 80.75 88 GLY A CA 1
ATOM 686 C C . GLY A 1 88 ? 2.505 14.976 -15.527 1.00 80.75 88 GLY A C 1
ATOM 687 O O . GLY A 1 88 ? 2.445 16.184 -15.295 1.00 80.75 88 GLY A O 1
ATOM 688 N N . ALA A 1 89 ? 2.585 14.062 -14.556 1.00 83.81 89 ALA A N 1
ATOM 689 C CA . ALA A 1 89 ? 2.726 14.371 -13.137 1.00 83.81 89 ALA A CA 1
ATOM 690 C C . ALA A 1 89 ? 4.125 14.001 -12.620 1.00 83.81 89 ALA A C 1
ATOM 692 O O . ALA A 1 89 ? 4.871 13.311 -13.303 1.00 83.81 89 ALA A O 1
ATOM 693 N N . SER A 1 90 ? 4.464 14.492 -11.421 1.00 85.50 90 SER A N 1
ATOM 694 C CA . SER A 1 90 ? 5.636 14.032 -10.671 1.00 85.50 90 SER A CA 1
ATOM 695 C C . SER A 1 90 ? 5.208 12.995 -9.632 1.00 85.50 90 SER A C 1
ATOM 697 O O . SER A 1 90 ? 4.444 13.329 -8.721 1.00 85.50 90 SER A O 1
ATOM 699 N N . MET A 1 91 ? 5.701 11.764 -9.751 1.00 88.00 91 MET A N 1
ATOM 700 C CA . MET A 1 91 ? 5.429 10.654 -8.827 1.00 88.00 91 MET A CA 1
ATOM 701 C C . MET A 1 91 ? 6.529 10.452 -7.778 1.00 88.00 91 MET A 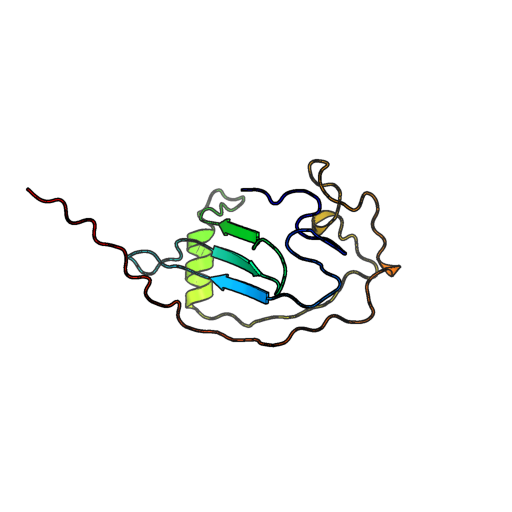C 1
ATOM 703 O O . MET A 1 91 ? 6.447 9.534 -6.968 1.00 88.00 91 MET A O 1
ATOM 707 N N . ALA A 1 92 ? 7.482 11.389 -7.685 1.00 88.25 92 ALA A N 1
ATOM 708 C CA . ALA A 1 92 ? 8.635 11.311 -6.785 1.00 88.25 92 ALA A CA 1
ATOM 709 C C . ALA A 1 92 ? 8.289 11.188 -5.285 1.00 88.25 92 ALA A C 1
ATOM 711 O O . ALA A 1 92 ? 9.137 10.800 -4.487 1.00 88.25 92 ALA A O 1
ATOM 712 N N . TRP A 1 93 ? 7.059 11.519 -4.883 1.00 87.25 93 TRP A N 1
ATOM 713 C CA . TRP A 1 93 ? 6.568 11.296 -3.519 1.00 87.25 93 TRP A CA 1
ATOM 714 C C . TRP A 1 93 ? 6.317 9.807 -3.206 1.00 87.25 93 TRP A C 1
ATOM 716 O O . TRP A 1 93 ? 6.288 9.435 -2.037 1.00 87.25 93 TRP A O 1
ATOM 726 N N . MET A 1 94 ? 6.127 8.976 -4.236 1.00 88.12 94 MET A N 1
ATOM 727 C CA . MET A 1 94 ? 5.836 7.544 -4.150 1.00 88.12 94 MET A CA 1
ATOM 728 C C . MET A 1 94 ? 7.067 6.686 -4.470 1.00 88.12 94 MET A C 1
ATOM 730 O O . MET A 1 94 ? 7.364 5.755 -3.726 1.00 8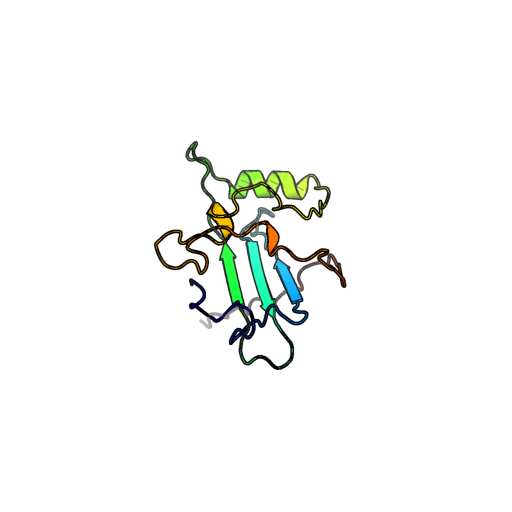8.12 94 MET A O 1
ATOM 734 N N . ASP A 1 95 ? 7.767 6.975 -5.570 1.00 86.50 95 ASP A N 1
ATOM 735 C CA . ASP A 1 95 ? 8.873 6.152 -6.092 1.00 86.50 95 ASP A CA 1
ATOM 736 C C . ASP A 1 95 ? 10.222 6.886 -6.174 1.00 86.50 95 ASP A C 1
ATOM 738 O O . ASP A 1 95 ? 11.251 6.282 -6.498 1.00 86.50 95 ASP A O 1
ATOM 742 N N . GLY A 1 96 ? 10.228 8.178 -5.841 1.00 87.00 96 GLY A N 1
ATOM 743 C CA . GLY A 1 96 ? 11.429 8.994 -5.778 1.00 87.00 96 GLY A CA 1
ATOM 744 C C . GLY A 1 96 ? 12.344 8.586 -4.626 1.00 87.00 96 GLY A C 1
ATOM 745 O O . GLY A 1 96 ? 11.981 7.785 -3.771 1.00 87.00 96 GLY A O 1
ATOM 746 N N . LEU A 1 97 ? 13.534 9.184 -4.556 1.00 87.94 97 LEU A N 1
ATOM 747 C CA . LEU A 1 97 ? 14.571 8.810 -3.582 1.00 87.94 97 LEU A CA 1
ATOM 748 C C . LEU A 1 97 ? 14.108 8.792 -2.114 1.00 87.94 97 LEU A C 1
ATOM 750 O O . LEU A 1 97 ? 14.684 8.043 -1.326 1.00 87.94 97 LEU A O 1
ATOM 754 N N . GLY A 1 98 ? 13.114 9.598 -1.728 1.00 80.06 98 GLY A N 1
ATOM 755 C CA . GLY A 1 98 ? 12.693 9.733 -0.330 1.00 80.06 98 GLY A CA 1
ATOM 756 C C . GLY A 1 98 ? 13.888 10.053 0.576 1.00 80.06 98 GLY A C 1
ATOM 757 O O . GLY A 1 98 ? 14.664 10.963 0.283 1.00 80.06 98 GLY A O 1
ATOM 758 N N . ASP A 1 99 ? 14.105 9.231 1.606 1.00 78.50 99 ASP A N 1
ATOM 759 C CA . ASP A 1 99 ? 15.275 9.278 2.504 1.00 78.50 99 ASP A CA 1
ATOM 760 C C . ASP A 1 99 ? 16.576 8.718 1.872 1.00 78.50 99 ASP A C 1
ATOM 762 O O . ASP A 1 99 ? 17.477 8.244 2.566 1.00 78.50 99 ASP A O 1
ATOM 766 N N . GLY A 1 100 ? 16.681 8.732 0.542 1.00 79.12 100 GLY A N 1
ATOM 767 C CA . GLY A 1 100 ? 17.806 8.195 -0.230 1.00 79.12 100 GLY A CA 1
ATOM 768 C C . GLY A 1 100 ? 17.728 6.696 -0.541 1.00 79.12 100 GLY A C 1
ATOM 769 O O . GLY A 1 100 ? 18.733 6.127 -0.955 1.00 79.12 100 GLY A O 1
ATOM 770 N N . GLN A 1 101 ? 16.572 6.059 -0.335 1.00 78.12 101 GLN A N 1
ATOM 771 C CA . GLN A 1 101 ? 16.368 4.613 -0.525 1.00 78.12 101 GLN A CA 1
ATOM 772 C C . GLN A 1 101 ? 15.401 4.259 -1.662 1.00 78.12 101 GLN A C 1
ATOM 7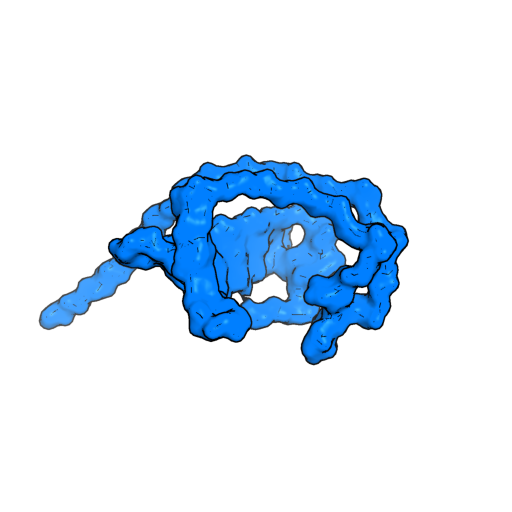74 O O . GLN A 1 101 ? 15.268 3.088 -2.009 1.00 78.12 101 GLN A O 1
ATOM 779 N N . GLY A 1 102 ? 14.696 5.242 -2.223 1.00 82.19 102 GLY A N 1
ATOM 780 C CA . GLY A 1 102 ? 13.793 4.999 -3.342 1.00 82.19 102 GLY A CA 1
ATOM 781 C C . GLY A 1 102 ? 14.542 4.728 -4.653 1.00 82.19 102 GLY A C 1
ATOM 782 O O . GLY A 1 102 ? 15.650 5.232 -4.845 1.00 82.19 102 GLY A O 1
ATOM 783 N N . PRO A 1 103 ? 13.960 3.938 -5.569 1.00 84.81 103 PRO A N 1
ATOM 784 C CA . PRO A 1 103 ? 14.655 3.465 -6.764 1.00 84.81 103 PRO A CA 1
ATOM 785 C C . PRO A 1 103 ? 14.780 4.522 -7.875 1.00 84.81 103 PRO A C 1
ATOM 787 O O . PRO A 1 103 ? 15.693 4.426 -8.698 1.00 84.81 103 PRO A O 1
ATOM 790 N N . CYS A 1 104 ? 13.893 5.523 -7.926 1.00 85.50 104 CYS A N 1
ATOM 791 C CA . CYS A 1 104 ? 13.835 6.476 -9.034 1.00 85.50 104 CYS A CA 1
ATOM 792 C C . CYS A 1 104 ? 14.469 7.823 -8.648 1.00 85.50 104 CYS A C 1
ATOM 794 O O . CYS A 1 104 ? 13.898 8.631 -7.921 1.00 85.50 104 CYS A O 1
ATOM 796 N N . ALA A 1 105 ? 15.664 8.113 -9.170 1.00 84.94 105 ALA A N 1
ATOM 797 C CA . ALA A 1 105 ? 16.297 9.429 -8.993 1.00 84.94 105 ALA A CA 1
ATOM 798 C C . ALA A 1 105 ? 15.674 10.524 -9.876 1.00 84.94 105 ALA A C 1
ATOM 800 O O . ALA A 1 105 ? 15.855 11.717 -9.635 1.00 84.94 105 ALA A O 1
ATOM 801 N N . THR A 1 106 ? 14.987 10.132 -10.943 1.00 83.44 106 THR A N 1
ATOM 802 C CA . THR A 1 106 ? 14.320 11.021 -11.891 1.00 83.44 106 THR A CA 1
ATOM 803 C C . THR A 1 106 ? 13.019 10.360 -12.300 1.00 83.44 106 THR A C 1
ATOM 805 O O . THR A 1 106 ? 12.975 9.142 -12.448 1.00 83.44 106 THR A O 1
ATOM 808 N N . ASP A 1 107 ? 11.973 11.166 -12.444 1.00 80.62 107 ASP A N 1
ATOM 809 C CA . ASP A 1 107 ? 10.680 10.676 -12.895 1.00 80.62 107 ASP A CA 1
ATOM 810 C C . ASP A 1 107 ? 10.681 10.499 -14.419 1.00 80.62 107 ASP A C 1
ATOM 812 O O . ASP A 1 107 ? 11.157 11.368 -15.158 1.00 80.62 107 ASP A O 1
ATOM 816 N N . GLU A 1 108 ? 10.117 9.389 -14.886 1.00 82.00 108 GLU A N 1
ATOM 817 C CA . GLU A 1 108 ? 9.977 9.056 -16.302 1.00 82.00 108 GLU A CA 1
ATOM 818 C C . GLU A 1 108 ? 8.506 8.740 -16.630 1.00 82.00 108 GLU A C 1
ATOM 820 O O . GLU A 1 108 ? 8.170 7.593 -16.931 1.00 82.00 108 GLU A O 1
ATOM 825 N N . PRO A 1 109 ? 7.600 9.741 -16.650 1.00 77.12 109 PRO A N 1
ATOM 826 C CA . PRO A 1 109 ? 6.158 9.506 -16.810 1.00 77.12 109 PRO A CA 1
ATOM 827 C C . PRO A 1 109 ? 5.776 8.800 -18.119 1.00 77.12 109 PRO A C 1
ATOM 829 O O . PRO A 1 109 ? 4.717 8.192 -18.227 1.00 77.12 109 PRO A O 1
ATOM 832 N N . GLN A 1 110 ? 6.643 8.890 -19.130 1.00 76.69 110 GLN A N 1
ATOM 833 C CA . GLN A 1 110 ? 6.483 8.241 -20.436 1.00 76.69 110 GLN A CA 1
ATOM 834 C C . GLN A 1 110 ? 6.729 6.721 -20.384 1.00 76.69 110 GLN A C 1
ATOM 836 O O . GLN A 1 110 ? 6.422 6.022 -21.345 1.00 76.69 110 GLN A O 1
ATOM 841 N N . MET A 1 111 ? 7.302 6.210 -19.289 1.00 79.44 111 MET A N 1
ATOM 842 C CA . MET A 1 111 ? 7.577 4.786 -19.072 1.00 79.44 111 MET A CA 1
ATOM 843 C C . MET A 1 111 ? 6.431 4.066 -18.349 1.00 79.44 111 MET A C 1
ATOM 845 O O . MET A 1 111 ? 6.493 2.851 -18.149 1.00 79.44 111 MET A O 1
ATOM 849 N N . CYS A 1 112 ? 5.377 4.790 -17.957 1.00 83.19 112 CYS A N 1
ATOM 850 C CA . CYS A 1 112 ? 4.150 4.184 -17.457 1.00 83.19 112 CYS A CA 1
ATOM 851 C C . CYS A 1 112 ? 3.548 3.250 -18.521 1.00 83.19 112 CYS A C 1
ATOM 853 O O . CYS A 1 112 ? 3.477 3.593 -19.699 1.00 83.19 112 CYS A O 1
ATOM 855 N N . GLY A 1 113 ? 3.119 2.054 -18.114 1.00 84.38 113 GLY A N 1
ATOM 856 C CA . GLY A 1 113 ? 2.460 1.122 -19.029 1.00 84.38 113 GLY A CA 1
ATOM 857 C C . GLY A 1 113 ? 1.085 1.629 -19.475 1.00 84.38 113 GLY A C 1
ATOM 858 O O . GLY A 1 113 ? 0.413 2.342 -18.744 1.00 84.38 113 GLY A O 1
ATOM 859 N N . ASP A 1 114 ? 0.609 1.190 -20.640 1.00 88.81 114 ASP A N 1
ATOM 860 C CA . ASP A 1 114 ? -0.691 1.634 -21.181 1.00 88.81 114 ASP A CA 1
ATOM 861 C C . ASP A 1 114 ? -1.897 1.273 -20.291 1.00 88.81 114 ASP A C 1
ATOM 863 O O . ASP A 1 114 ? -2.989 1.826 -20.435 1.00 88.81 114 ASP A O 1
ATOM 867 N N . LYS A 1 115 ? -1.739 0.275 -19.414 1.00 90.94 115 LYS A N 1
ATOM 868 C CA . LYS A 1 115 ? -2.794 -0.217 -18.526 1.00 90.94 115 LYS A CA 1
ATOM 869 C C . LYS A 1 115 ? -2.230 -0.907 -17.293 1.00 90.94 115 LYS A C 1
ATOM 871 O O . LYS A 1 115 ? -1.159 -1.509 -17.330 1.00 90.94 115 LYS A O 1
ATOM 876 N N . VAL A 1 116 ? -3.060 -0.948 -16.261 1.00 93.38 116 VAL A N 1
ATOM 877 C CA . VAL A 1 116 ? -2.923 -1.826 -15.097 1.00 93.38 116 VAL A CA 1
ATOM 878 C C . VAL A 1 116 ? -4.140 -2.745 -15.025 1.00 93.38 116 VAL A C 1
ATOM 880 O O . VAL A 1 116 ? -5.224 -2.392 -15.494 1.00 93.38 116 VAL A O 1
ATOM 883 N N . ILE A 1 117 ? -3.963 -3.949 -14.489 1.00 94.81 117 ILE A N 1
ATOM 884 C CA . ILE A 1 117 ? -5.033 -4.943 -14.375 1.00 94.81 117 ILE A CA 1
ATOM 885 C C . ILE A 1 117 ? -5.174 -5.314 -12.906 1.00 94.81 117 ILE A C 1
ATOM 887 O O . ILE A 1 117 ? -4.213 -5.759 -12.289 1.00 94.81 117 ILE A O 1
ATOM 891 N N . PHE A 1 118 ? -6.390 -5.182 -12.388 1.00 96.00 118 PHE A N 1
ATOM 892 C CA . PHE A 1 118 ? -6.761 -5.656 -11.063 1.00 96.00 118 PHE A CA 1
ATOM 893 C C . PHE A 1 118 ? -7.819 -6.748 -11.207 1.00 96.00 118 PHE A C 1
ATOM 895 O O . PHE A 1 118 ? -8.779 -6.591 -11.965 1.00 96.00 118 PHE A O 1
ATOM 902 N N . VAL A 1 119 ? -7.641 -7.861 -10.504 1.00 96.69 119 VAL A N 1
ATOM 903 C CA . VAL A 1 119 ? -8.539 -9.022 -10.537 1.00 96.69 119 VAL A CA 1
ATOM 904 C C . VAL A 1 119 ? -8.621 -9.647 -9.150 1.00 96.69 119 VAL A C 1
ATOM 906 O O . VAL A 1 119 ? -7.767 -9.388 -8.312 1.00 96.69 119 VAL A O 1
ATOM 909 N N . GLY A 1 120 ? -9.635 -10.486 -8.927 1.00 95.69 120 GLY A N 1
ATOM 910 C CA . GLY A 1 120 ? -9.757 -11.236 -7.674 1.00 95.69 120 GLY A CA 1
ATOM 911 C C . GLY A 1 120 ? -10.211 -10.400 -6.478 1.00 95.69 120 GLY A C 1
ATOM 912 O O . GLY A 1 120 ? -9.900 -10.755 -5.353 1.00 95.69 120 GLY A O 1
ATOM 913 N N . PHE A 1 121 ? -10.938 -9.301 -6.700 1.00 96.31 121 PHE A N 1
ATOM 914 C CA . PHE A 1 121 ? -11.492 -8.502 -5.607 1.00 96.31 121 PHE A CA 1
ATOM 915 C C . PHE A 1 121 ? -12.462 -9.320 -4.748 1.00 96.31 121 PHE A C 1
ATOM 917 O O . PHE A 1 121 ? -13.466 -9.828 -5.256 1.00 96.31 121 PHE A O 1
ATOM 924 N N . SER A 1 122 ? -12.201 -9.358 -3.447 1.00 96.19 122 SER A N 1
ATOM 925 C CA . SER A 1 122 ? -13.106 -9.871 -2.425 1.00 96.19 122 SER A CA 1
ATOM 926 C C . SER A 1 122 ? -13.092 -8.956 -1.199 1.00 96.19 122 SER A C 1
ATOM 928 O O . SER A 1 122 ? -12.170 -8.166 -0.994 1.00 96.19 122 SER A O 1
ATOM 930 N N . VAL A 1 123 ? -14.167 -9.025 -0.416 1.00 94.94 123 VAL A N 1
ATOM 931 C CA . VAL A 1 123 ? -14.272 -8.419 0.913 1.00 94.94 123 VAL A CA 1
ATOM 932 C C . VAL A 1 123 ? -14.910 -9.473 1.794 1.00 94.94 123 VAL A C 1
ATOM 934 O O . VAL A 1 123 ? -15.993 -9.970 1.476 1.00 94.94 123 VAL A O 1
ATOM 937 N N . GLU A 1 124 ? -14.217 -9.836 2.861 1.00 94.75 124 GLU A N 1
ATOM 938 C CA . GLU A 1 124 ? -14.576 -10.954 3.724 1.00 94.75 124 GLU A CA 1
ATOM 939 C C . GLU A 1 124 ? -14.334 -10.559 5.180 1.00 94.75 124 GLU A C 1
ATOM 941 O O . GLU A 1 124 ? -13.520 -9.677 5.469 1.00 94.75 124 GLU A O 1
ATOM 946 N N . ASP A 1 125 ? -15.054 -11.201 6.096 1.00 92.81 125 ASP A N 1
ATOM 947 C CA . ASP A 1 125 ? -14.765 -11.060 7.518 1.00 92.81 125 ASP A CA 1
ATOM 948 C C . ASP A 1 125 ? -13.402 -11.699 7.814 1.00 92.81 125 ASP A C 1
ATOM 950 O O . ASP A 1 125 ? -13.111 -12.803 7.347 1.00 92.81 125 ASP A O 1
ATOM 954 N N . MET A 1 126 ? -12.575 -11.033 8.623 1.00 85.00 126 MET A N 1
ATOM 955 C CA . MET A 1 126 ? -11.349 -11.651 9.127 1.00 85.00 126 MET A CA 1
ATOM 956 C C . MET A 1 126 ? -11.743 -12.862 9.974 1.00 85.00 126 MET A C 1
ATOM 958 O O . MET A 1 126 ? -12.561 -12.752 10.893 1.00 85.00 126 MET A O 1
ATOM 962 N N . GLY A 1 127 ? -11.179 -14.026 9.653 1.00 73.62 127 GLY A N 1
ATOM 963 C CA . GLY A 1 127 ? -11.369 -15.224 10.459 1.00 73.62 127 GLY A CA 1
ATOM 964 C C . GLY A 1 127 ? -11.006 -14.945 11.918 1.00 73.62 127 GLY A C 1
ATOM 965 O O . GLY A 1 127 ? -10.090 -14.178 12.211 1.00 73.62 127 GLY A O 1
ATOM 966 N N . VAL A 1 128 ? -11.734 -15.552 12.856 1.00 58.53 128 VAL A N 1
ATOM 967 C CA . VAL A 1 128 ? -11.363 -15.472 14.270 1.00 58.53 128 VAL A CA 1
ATOM 968 C C . VAL A 1 128 ? -10.098 -16.312 14.449 1.00 58.53 128 VAL A C 1
ATOM 970 O O . VAL A 1 128 ? -10.182 -17.528 14.600 1.00 58.53 128 VAL A O 1
ATOM 973 N N . GLU A 1 129 ? -8.924 -15.685 14.402 1.00 55.81 129 GLU A N 1
ATOM 974 C CA . GLU A 1 129 ? -7.710 -16.274 14.967 1.00 55.81 129 GLU A CA 1
ATOM 975 C C . GLU A 1 129 ? -8.008 -16.529 16.453 1.00 55.81 129 GLU A C 1
ATOM 977 O O . GLU A 1 129 ? -8.191 -15.590 17.237 1.00 55.81 129 GLU A O 1
ATOM 982 N N . GLU A 1 130 ? -8.154 -17.803 16.836 1.00 42.72 130 GLU A N 1
ATOM 983 C CA . GLU A 1 130 ? -8.269 -18.228 18.230 1.00 42.72 130 GLU A CA 1
ATOM 984 C C . GLU A 1 130 ? -7.039 -17.704 18.975 1.00 42.72 130 GLU A C 1
ATOM 986 O O . GLU A 1 130 ? -5.972 -18.316 18.960 1.00 42.72 130 GLU A O 1
ATOM 991 N N . ARG A 1 131 ? -7.173 -16.546 19.634 1.00 44.47 131 ARG A N 1
ATOM 992 C CA . ARG A 1 131 ? -6.178 -16.070 20.592 1.00 44.47 131 ARG A CA 1
ATOM 993 C C . ARG A 1 131 ? -5.962 -17.205 21.582 1.00 44.47 131 ARG A C 1
ATOM 995 O O . ARG A 1 131 ? -6.854 -17.499 22.378 1.00 44.47 131 ARG A O 1
ATOM 1002 N N . ALA A 1 132 ? -4.797 -17.845 21.515 1.00 41.53 132 ALA A N 1
ATOM 1003 C CA . ALA A 1 132 ?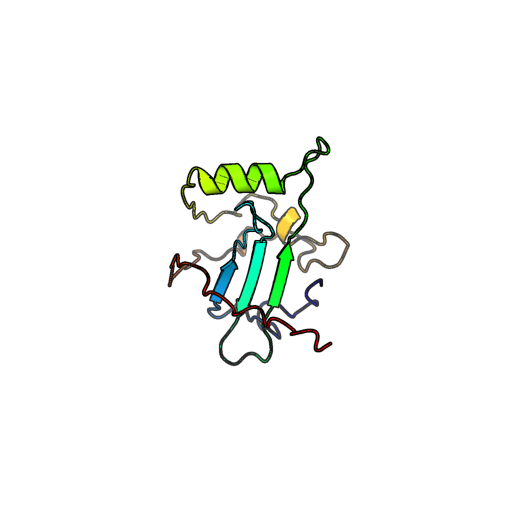 -4.384 -18.831 22.491 1.00 41.53 132 ALA A CA 1
ATOM 1004 C C . ALA A 1 132 ? -4.475 -18.174 23.871 1.00 41.53 132 ALA A C 1
ATOM 1006 O O . ALA A 1 132 ? -3.672 -17.312 24.229 1.00 41.53 132 ALA A O 1
ATOM 1007 N N . VAL A 1 133 ? -5.508 -18.543 24.625 1.00 41.59 133 VAL A N 1
ATOM 1008 C CA . VAL A 1 133 ? -5.640 -18.179 26.028 1.00 41.59 133 VAL A CA 1
ATOM 1009 C C . VAL A 1 133 ? -4.549 -18.957 26.744 1.00 41.59 133 VAL A C 1
ATOM 1011 O O . VAL A 1 133 ? -4.712 -20.137 27.063 1.00 41.59 133 VAL A O 1
ATOM 1014 N N . GLU A 1 134 ? -3.403 -18.311 26.949 1.00 43.88 134 GLU A N 1
ATOM 1015 C CA . GLU A 1 134 ? -2.356 -18.828 27.816 1.00 43.88 134 GLU A CA 1
ATOM 1016 C C . GLU A 1 134 ? -2.952 -18.907 29.224 1.00 43.88 134 GLU A C 1
ATOM 1018 O O . GLU A 1 134 ? -3.119 -17.921 29.944 1.00 43.88 134 GLU A O 1
ATOM 1023 N N . THR A 1 135 ? -3.416 -20.105 29.567 1.00 40.12 135 THR A N 1
ATOM 1024 C CA . THR A 1 135 ? -4.034 -20.383 30.853 1.00 40.12 135 THR A CA 1
ATOM 1025 C C . THR A 1 135 ? -2.913 -20.357 31.880 1.00 40.12 135 THR A C 1
ATOM 1027 O O . THR A 1 135 ? -2.110 -21.285 31.951 1.00 40.12 135 THR A O 1
ATOM 1030 N N . VAL A 1 136 ? -2.837 -19.283 32.666 1.00 47.97 136 VAL A N 1
ATOM 1031 C CA . VAL A 1 136 ? -1.966 -19.225 33.842 1.00 47.97 136 VAL A CA 1
ATOM 1032 C C . VAL A 1 136 ? -2.483 -20.261 34.839 1.00 47.97 136 VAL A C 1
ATOM 1034 O O . VAL A 1 136 ? -3.502 -20.053 35.500 1.00 47.97 136 VAL A O 1
ATOM 1037 N N . ALA A 1 137 ? -1.810 -21.408 34.903 1.00 45.28 137 ALA A N 1
ATOM 1038 C CA . ALA A 1 137 ? -2.032 -22.399 35.943 1.00 45.28 137 ALA A CA 1
ATOM 1039 C C . ALA A 1 137 ? -1.521 -21.848 37.285 1.00 45.28 137 ALA A C 1
ATOM 1041 O O . ALA A 1 137 ? -0.403 -21.335 37.370 1.00 45.28 137 ALA A O 1
ATOM 1042 N N . GLN A 1 138 ? -2.398 -21.930 38.286 1.00 41.16 138 GLN A N 1
ATOM 1043 C CA . GLN A 1 138 ? -2.175 -21.587 39.694 1.00 41.16 138 GLN A CA 1
ATOM 1044 C C . GLN A 1 138 ? -1.165 -22.515 40.370 1.00 41.16 138 GLN A C 1
ATOM 1046 O O . GLN A 1 138 ? -1.141 -23.717 40.016 1.00 41.16 138 GLN A O 1
#